Protein AF-A0A7X6QXH3-F1 (afdb_monomer)

Sequence (162 aa):
MSGVDAAPFHRLVDELTAALHSYVDTAVGVRAEFGSTEADEDPRLLALENRVGTLNARLYDLLHGELGMHPELTGMIWEGEEPGHPEEDERATVDEFHLGFVIGLPAEPTDQTAEAALGLIDNGGADLVERLIAAGFSVQEWGSSRGAPVGFDDEDPDGDDR

Nearest PDB structures (foldseek):
  7jg7-assembly1_2  TM=4.269E-01  e=9.375E+00  Mycolicibacterium smegmatis

Secondary structure (DSSP, 8-state):
--PPP-HHHHHHHHHHHHHHHHHHHHHHHHHHHS-TTTSTT-HHHHHHHHHHHHHHHHHHHHHHHHH-----TT-----------------------------PPPSS--S--HHHHHHHHHHHHHHHHHHHHHTTPPP------SSSPPP-----------

Organism: NCBI:txid264297

Radius of gyration: 23.37 Å; Cα contacts (8 Å, |Δi|>4): 73; chains: 1; bounding box: 58×53×62 Å

Structure (mmCIF, N/CA/C/O backbone):
data_AF-A0A7X6QXH3-F1
#
_entry.id   AF-A0A7X6QXH3-F1
#
loop_
_atom_site.group_PDB
_atom_site.id
_atom_site.type_symbol
_atom_site.label_atom_id
_atom_site.label_alt_id
_atom_site.label_comp_id
_atom_site.label_asym_id
_atom_site.label_entity_id
_atom_site.label_seq_id
_atom_site.pdbx_PDB_ins_code
_atom_site.Cartn_x
_atom_site.Cartn_y
_atom_site.Cartn_z
_atom_site.occupancy
_atom_site.B_iso_or_equiv
_atom_site.auth_seq_id
_atom_site.auth_comp_id
_atom_site.auth_asym_id
_atom_site.auth_atom_id
_atom_site.pdbx_PDB_model_num
ATOM 1 N N . MET A 1 1 ? 10.255 -14.434 -32.053 1.00 44.31 1 MET A N 1
ATOM 2 C CA . MET A 1 1 ? 9.353 -13.851 -31.040 1.00 44.31 1 MET A CA 1
ATOM 3 C C . MET A 1 1 ? 9.986 -14.116 -29.691 1.00 44.31 1 MET A C 1
ATOM 5 O O . MET A 1 1 ? 9.991 -15.261 -29.267 1.00 44.31 1 MET A O 1
ATOM 9 N N . SER A 1 2 ? 10.621 -13.118 -29.082 1.00 55.59 2 SER A N 1
ATOM 10 C CA . SER A 1 2 ? 11.064 -13.211 -27.689 1.00 55.59 2 SER A CA 1
ATOM 11 C C . SER A 1 2 ? 9.879 -12.811 -26.814 1.00 55.59 2 SER A C 1
ATOM 13 O O . SER A 1 2 ? 9.626 -11.624 -26.626 1.00 55.59 2 SER A O 1
ATOM 15 N N . GLY A 1 3 ? 9.076 -13.794 -26.409 1.00 79.75 3 GLY A N 1
ATOM 16 C CA . GLY A 1 3 ? 8.025 -13.579 -25.417 1.00 79.75 3 GLY A CA 1
ATOM 17 C C . GLY A 1 3 ? 8.639 -13.485 -24.024 1.00 79.75 3 GLY A C 1
ATOM 18 O O . GLY A 1 3 ? 9.671 -14.107 -23.772 1.00 79.75 3 GLY A O 1
ATOM 19 N N . VAL A 1 4 ? 8.014 -12.705 -23.147 1.00 86.31 4 VAL A N 1
ATOM 20 C CA . VAL A 1 4 ? 8.368 -12.670 -21.724 1.00 86.31 4 VAL A CA 1
ATOM 21 C C . VAL A 1 4 ? 8.078 -14.044 -21.113 1.00 86.31 4 VAL A C 1
ATOM 23 O O . VAL A 1 4 ? 7.037 -14.640 -21.398 1.00 86.31 4 VAL A O 1
ATOM 26 N N . ASP A 1 5 ? 9.006 -14.570 -20.313 1.00 92.44 5 ASP A N 1
ATOM 27 C CA . ASP A 1 5 ? 8.809 -15.830 -19.594 1.00 92.44 5 ASP A CA 1
ATOM 28 C C . ASP A 1 5 ? 7.867 -15.612 -18.405 1.00 92.44 5 ASP A C 1
ATOM 30 O O . ASP A 1 5 ? 8.190 -14.885 -17.471 1.00 92.44 5 ASP A O 1
ATOM 34 N N . ALA A 1 6 ? 6.703 -16.263 -18.427 1.00 94.81 6 ALA A N 1
ATOM 35 C CA . ALA A 1 6 ? 5.701 -16.146 -17.373 1.00 94.81 6 ALA A CA 1
ATOM 36 C C . ALA A 1 6 ? 6.031 -16.973 -16.109 1.00 94.81 6 ALA A C 1
ATOM 38 O O . ALA A 1 6 ? 5.433 -16.761 -15.052 1.00 94.81 6 ALA A O 1
ATOM 39 N N . ALA A 1 7 ? 6.966 -17.928 -16.178 1.00 96.62 7 ALA A N 1
ATOM 40 C CA . ALA A 1 7 ? 7.219 -18.873 -15.088 1.00 96.62 7 ALA A CA 1
ATOM 41 C C . ALA A 1 7 ? 7.662 -18.229 -13.753 1.00 96.62 7 ALA A C 1
ATOM 43 O O . ALA A 1 7 ? 7.269 -18.729 -12.695 1.00 96.62 7 ALA A O 1
ATOM 44 N N . PRO A 1 8 ? 8.469 -17.149 -13.723 1.00 95.94 8 PRO A N 1
ATOM 45 C CA . PRO A 1 8 ? 8.813 -16.460 -12.478 1.00 95.94 8 PRO A CA 1
ATOM 46 C C . PRO A 1 8 ? 7.611 -15.786 -11.801 1.00 95.94 8 PRO A C 1
ATOM 48 O O . PRO A 1 8 ? 7.508 -15.838 -10.577 1.00 95.94 8 PRO A O 1
ATOM 51 N N . PHE A 1 9 ? 6.682 -15.228 -12.582 1.00 95.44 9 PHE A N 1
ATOM 52 C CA . PHE A 1 9 ? 5.465 -14.594 -12.067 1.00 95.44 9 PHE A CA 1
ATOM 53 C C . PHE A 1 9 ? 4.557 -15.618 -11.394 1.00 95.44 9 PHE A C 1
ATOM 55 O O . PHE A 1 9 ? 4.164 -15.434 -10.246 1.00 95.44 9 PHE A O 1
ATOM 62 N N . HIS A 1 10 ? 4.288 -16.738 -12.073 1.00 97.31 10 HIS A N 1
ATOM 63 C CA . HIS A 1 10 ? 3.440 -17.794 -11.522 1.00 97.31 10 HIS A CA 1
ATOM 64 C C . HIS A 1 10 ? 4.014 -18.397 -10.239 1.00 97.31 10 HIS A C 1
ATOM 66 O O . HIS A 1 10 ? 3.267 -18.614 -9.296 1.00 97.31 10 HIS A O 1
ATOM 72 N N . ARG A 1 11 ? 5.340 -18.570 -10.144 1.00 98.19 11 ARG A N 1
ATOM 73 C CA . ARG A 1 11 ? 5.963 -19.036 -8.895 1.00 98.19 11 ARG A CA 1
ATOM 74 C C . ARG A 1 11 ? 5.733 -18.081 -7.725 1.00 98.19 11 ARG A C 1
ATOM 76 O O . ARG A 1 11 ? 5.430 -18.546 -6.633 1.00 98.19 11 ARG A O 1
ATOM 83 N N . LEU A 1 12 ? 5.852 -16.768 -7.938 1.00 97.25 12 LEU A N 1
ATOM 84 C CA . LEU A 1 12 ? 5.557 -15.787 -6.887 1.00 97.25 12 LEU A CA 1
ATOM 85 C C . LEU A 1 12 ? 4.073 -15.793 -6.497 1.00 97.25 12 LEU A C 1
ATOM 87 O O . LEU A 1 12 ? 3.766 -15.705 -5.311 1.00 97.25 12 LEU A O 1
ATOM 91 N N . VAL A 1 13 ? 3.167 -15.949 -7.466 1.00 97.00 13 VAL A N 1
ATOM 92 C CA . VAL A 1 13 ? 1.723 -16.084 -7.206 1.00 97.00 13 VAL A CA 1
ATOM 93 C C . VAL A 1 13 ? 1.416 -17.346 -6.396 1.00 97.00 13 VAL A C 1
ATOM 95 O O . VAL A 1 13 ? 0.652 -17.279 -5.434 1.00 97.00 13 VAL A O 1
ATOM 98 N N . ASP A 1 14 ? 2.032 -18.481 -6.724 1.00 98.44 14 ASP A N 1
ATOM 99 C CA . ASP A 1 14 ? 1.863 -19.733 -5.979 1.00 98.44 14 ASP A CA 1
ATOM 100 C C . ASP A 1 14 ? 2.405 -19.609 -4.543 1.00 98.44 14 ASP A C 1
ATOM 102 O O . ASP A 1 14 ? 1.755 -20.038 -3.586 1.00 98.44 14 ASP A O 1
ATOM 106 N N . GLU A 1 15 ? 3.569 -18.971 -4.365 1.00 98.12 15 GLU A N 1
ATOM 107 C CA . GLU A 1 15 ? 4.144 -18.694 -3.042 1.00 98.12 15 GLU A CA 1
ATOM 108 C C . GLU A 1 15 ? 3.242 -17.775 -2.204 1.00 98.12 15 GLU A C 1
ATOM 110 O O . GLU A 1 15 ? 3.047 -18.030 -1.010 1.00 98.12 15 GLU A O 1
ATOM 115 N N . LEU A 1 16 ? 2.672 -16.734 -2.818 1.00 96.94 16 LEU A N 1
ATOM 116 C CA . LEU A 1 16 ? 1.735 -15.811 -2.175 1.00 96.94 16 LEU A CA 1
ATOM 117 C C . LEU A 1 16 ? 0.435 -16.524 -1.789 1.00 96.94 16 LEU A C 1
ATOM 119 O O . LEU A 1 16 ? -0.027 -16.390 -0.659 1.00 96.94 16 LEU A O 1
ATOM 123 N N . THR A 1 17 ? -0.102 -17.353 -2.682 1.00 98.12 17 THR A N 1
ATOM 124 C CA . THR A 1 17 ? -1.307 -18.161 -2.443 1.00 98.12 17 THR A CA 1
ATOM 125 C C . THR A 1 17 ? -1.114 -19.094 -1.247 1.00 98.12 17 THR A C 1
ATOM 127 O O . THR A 1 17 ? -1.957 -19.152 -0.352 1.00 98.12 17 THR A O 1
ATOM 130 N N . ALA A 1 18 ? 0.028 -19.782 -1.169 1.00 98.38 18 ALA A N 1
ATOM 131 C CA . ALA A 1 18 ? 0.348 -20.648 -0.036 1.00 98.38 18 ALA A CA 1
ATOM 132 C C . ALA A 1 18 ? 0.483 -19.869 1.288 1.00 98.38 18 ALA A C 1
ATOM 134 O O . ALA A 1 18 ? 0.052 -20.353 2.340 1.00 98.38 18 ALA A O 1
ATOM 135 N N . ALA A 1 19 ? 1.063 -18.664 1.249 1.00 98.00 19 ALA A N 1
ATOM 136 C CA . ALA A 1 19 ? 1.177 -17.799 2.422 1.00 98.00 19 ALA A CA 1
ATOM 137 C C . ALA A 1 19 ? -0.196 -17.300 2.904 1.00 98.00 19 ALA A C 1
ATOM 139 O O . ALA A 1 19 ? -0.460 -17.351 4.103 1.00 98.00 19 ALA A O 1
ATOM 140 N N . LEU A 1 20 ? -1.085 -16.907 1.987 1.00 97.75 20 LEU A N 1
ATOM 141 C CA . LEU A 1 20 ? -2.452 -16.475 2.299 1.00 97.75 20 LEU A CA 1
ATOM 142 C C . LEU A 1 20 ? -3.295 -17.605 2.902 1.00 97.75 20 LEU A C 1
ATOM 144 O O . LEU A 1 20 ? -3.979 -17.389 3.899 1.00 97.75 20 LEU A O 1
ATOM 148 N N . HIS A 1 21 ? -3.202 -18.827 2.370 1.00 98.38 21 HIS A N 1
ATOM 149 C CA . HIS A 1 21 ? -3.858 -19.983 2.992 1.00 98.38 21 HIS A CA 1
ATOM 150 C C . HIS A 1 21 ? -3.348 -20.232 4.413 1.00 98.38 21 HIS A C 1
ATOM 152 O O . HIS A 1 21 ? -4.142 -20.416 5.331 1.00 98.38 21 HIS A O 1
ATOM 158 N N . SER A 1 22 ? -2.029 -20.154 4.611 1.00 97.81 22 SER A N 1
ATOM 159 C CA . SER A 1 22 ? -1.428 -20.317 5.939 1.00 97.81 22 SER A CA 1
ATOM 160 C C . SER A 1 22 ? -1.879 -19.223 6.912 1.00 97.81 22 SER A C 1
ATOM 162 O O . SER A 1 22 ? -2.103 -19.512 8.087 1.00 97.81 22 SER A O 1
ATOM 164 N N . TYR A 1 23 ? -2.028 -17.981 6.437 1.00 95.75 23 TYR A N 1
ATOM 165 C CA . TYR A 1 23 ? -2.578 -16.868 7.212 1.00 95.75 23 TYR A CA 1
ATOM 166 C C . TYR A 1 23 ? -4.002 -17.160 7.676 1.00 95.75 23 TYR A C 1
ATOM 168 O O . TYR A 1 23 ? -4.262 -17.105 8.874 1.00 95.75 23 TYR A O 1
ATOM 176 N N . VAL A 1 24 ? -4.898 -17.549 6.765 1.00 96.50 24 VAL A N 1
ATOM 177 C CA . VAL A 1 24 ? -6.299 -17.856 7.096 1.00 96.50 24 VAL A CA 1
ATOM 178 C C . VAL A 1 24 ? -6.399 -19.003 8.100 1.00 96.50 24 VAL A C 1
ATOM 180 O O . VAL A 1 24 ? -7.079 -18.861 9.117 1.00 96.50 24 VAL A O 1
ATOM 183 N N . ASP A 1 25 ? -5.697 -20.112 7.862 1.00 96.38 25 ASP A N 1
ATOM 184 C CA . ASP A 1 25 ? -5.715 -21.266 8.768 1.00 96.38 25 ASP A CA 1
ATOM 185 C C . ASP A 1 25 ? -5.198 -20.890 10.166 1.00 96.38 25 ASP A C 1
ATOM 187 O O . ASP A 1 25 ? -5.774 -21.287 11.183 1.00 96.38 25 ASP A O 1
ATOM 191 N N . THR A 1 26 ? -4.143 -20.071 10.224 1.00 94.50 26 THR A N 1
ATOM 192 C CA . THR A 1 26 ? -3.590 -19.576 11.490 1.00 94.50 26 THR A CA 1
ATOM 193 C C . THR A 1 26 ? -4.561 -18.624 12.177 1.00 94.50 26 THR A C 1
ATOM 195 O O . THR A 1 26 ? -4.793 -18.782 13.367 1.00 94.50 26 THR A O 1
ATOM 198 N N . ALA A 1 27 ? -5.182 -17.686 11.460 1.00 92.50 27 ALA A N 1
ATOM 199 C CA . ALA A 1 27 ? -6.096 -16.695 12.032 1.00 92.50 27 ALA A CA 1
ATOM 200 C C . ALA A 1 27 ? -7.348 -17.350 12.624 1.00 92.50 27 ALA A C 1
ATOM 202 O O . ALA A 1 27 ? -7.782 -16.997 13.721 1.00 92.50 27 ALA A O 1
ATOM 203 N N . VAL A 1 28 ? -7.896 -18.360 11.940 1.00 92.75 28 VAL A N 1
ATOM 204 C CA . VAL A 1 28 ? -9.003 -19.173 12.462 1.00 92.75 28 VAL A CA 1
ATOM 205 C C . VAL A 1 28 ? -8.576 -19.928 13.723 1.00 92.75 28 VAL A C 1
ATOM 207 O O . VAL A 1 28 ? -9.335 -19.965 14.692 1.00 92.75 28 VAL A O 1
ATOM 210 N N . GLY A 1 29 ? -7.365 -20.495 13.735 1.00 91.88 29 GLY A N 1
ATOM 211 C CA . GLY A 1 29 ? -6.798 -21.165 14.907 1.00 91.88 29 GLY A CA 1
ATOM 212 C C . GLY A 1 29 ? -6.598 -20.221 16.094 1.00 91.88 29 GLY A C 1
ATOM 213 O O . GLY A 1 29 ? -7.095 -20.495 17.181 1.00 91.88 29 GLY A O 1
ATOM 214 N N . VAL A 1 30 ? -5.952 -19.074 15.873 1.00 90.56 30 VAL A N 1
ATOM 215 C CA . VAL A 1 30 ? -5.709 -18.033 16.884 1.00 90.56 30 VAL A CA 1
ATOM 216 C C . VAL A 1 30 ? -7.024 -17.547 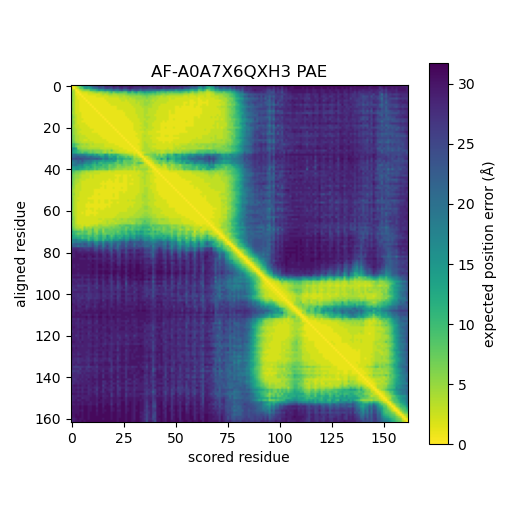17.478 1.00 90.56 30 VAL A C 1
ATOM 218 O O . VAL A 1 30 ? -7.145 -17.504 18.692 1.00 90.56 30 VAL A O 1
ATOM 221 N N . ARG A 1 31 ? -8.048 -17.266 16.661 1.00 87.38 31 ARG A N 1
ATOM 222 C CA . ARG A 1 31 ? -9.370 -16.844 17.156 1.00 87.38 31 ARG A CA 1
ATOM 223 C C . ARG A 1 31 ? -10.098 -17.923 17.965 1.00 87.38 31 ARG A C 1
ATOM 225 O O . ARG A 1 31 ? -10.992 -17.612 18.749 1.00 87.38 31 ARG A O 1
ATOM 232 N N . ALA A 1 32 ? -9.773 -19.195 17.744 1.00 86.06 32 ALA A N 1
ATOM 233 C CA . ALA A 1 32 ? -10.285 -20.287 18.564 1.00 86.06 32 ALA A CA 1
ATOM 234 C C . ALA A 1 32 ? -9.501 -20.442 19.883 1.00 86.06 32 ALA A C 1
ATOM 236 O O . ALA A 1 32 ? -10.074 -20.897 20.873 1.00 86.06 32 ALA A O 1
ATOM 237 N N . GLU A 1 33 ? -8.216 -20.075 19.899 1.00 83.56 33 GLU A N 1
ATOM 238 C CA . GLU A 1 33 ? -7.326 -20.110 21.069 1.00 83.56 33 GLU A CA 1
ATOM 239 C C . GLU A 1 33 ? -7.502 -18.883 21.987 1.00 83.56 33 GLU A C 1
ATOM 241 O O . GLU A 1 33 ? -7.548 -19.030 23.210 1.00 83.56 33 GLU A O 1
ATOM 246 N N . PHE A 1 34 ? -7.639 -17.694 21.398 1.00 70.88 34 PHE A N 1
ATOM 247 C CA . PHE A 1 34 ? -7.675 -16.382 22.042 1.00 70.88 34 PHE A CA 1
ATOM 248 C C . PHE A 1 34 ? -8.920 -15.609 21.577 1.00 70.88 34 PHE A C 1
ATOM 250 O O . PHE A 1 34 ? -9.381 -15.757 20.444 1.00 70.88 34 PHE A O 1
ATOM 257 N N . GLY A 1 35 ? -9.517 -14.801 22.459 1.00 67.38 35 GLY A N 1
ATOM 258 C CA . GLY A 1 35 ? -10.671 -13.963 22.107 1.00 67.38 35 GLY A CA 1
ATOM 259 C C . GLY A 1 35 ? -10.352 -12.966 20.980 1.00 67.38 35 GLY A C 1
ATOM 260 O O . GLY A 1 35 ? -9.193 -12.735 20.655 1.00 67.38 35 GLY A O 1
ATOM 261 N N . SER A 1 36 ? -11.375 -12.340 20.381 1.00 59.41 36 SER A N 1
ATOM 262 C CA . SER A 1 36 ? -11.210 -11.520 19.163 1.00 59.41 36 SER A CA 1
ATOM 263 C C . SER A 1 36 ? -10.220 -10.358 19.275 1.00 59.41 36 SER A C 1
ATOM 265 O O . SER A 1 36 ? -9.718 -9.925 18.249 1.00 59.41 36 SER A O 1
ATOM 267 N N . THR A 1 37 ? -9.981 -9.850 20.484 1.00 62.22 37 THR A N 1
ATOM 268 C CA . THR A 1 37 ? -9.175 -8.647 20.749 1.00 62.22 37 THR A CA 1
ATOM 269 C C . THR A 1 37 ? -7.696 -8.939 21.015 1.00 62.22 37 THR A C 1
ATOM 271 O O . THR A 1 37 ? -6.928 -8.008 21.177 1.00 62.22 37 THR A O 1
ATOM 274 N N . GLU A 1 38 ? -7.307 -10.210 21.137 1.00 64.38 38 GLU A N 1
ATOM 275 C CA . GLU A 1 38 ? -5.902 -10.616 21.342 1.00 64.38 38 GLU A CA 1
ATOM 276 C C . GLU A 1 38 ? -5.326 -11.305 20.094 1.00 64.38 38 GLU A C 1
ATOM 278 O O . GLU A 1 38 ? -4.157 -11.685 20.058 1.00 64.38 38 GLU A O 1
ATOM 283 N N . ALA A 1 39 ? -6.168 -11.527 19.081 1.00 70.88 39 ALA A N 1
ATOM 284 C CA . ALA A 1 39 ? -5.815 -12.307 17.907 1.00 70.88 39 ALA A CA 1
ATOM 285 C C . ALA A 1 39 ? -4.953 -11.519 16.911 1.00 70.88 39 ALA A C 1
ATOM 287 O O . ALA A 1 39 ? -4.103 -12.110 16.257 1.00 70.88 39 ALA A O 1
ATOM 288 N N . ASP A 1 40 ? -5.160 -10.210 16.804 1.00 74.69 40 ASP A N 1
ATOM 289 C CA . ASP A 1 40 ? -4.432 -9.278 15.935 1.00 74.69 40 ASP A CA 1
ATOM 290 C C . ASP A 1 40 ? -2.979 -9.045 16.373 1.00 74.69 40 ASP A C 1
ATOM 292 O O . ASP A 1 40 ? -2.106 -8.827 15.535 1.00 74.69 40 ASP A O 1
ATOM 296 N N . GLU A 1 41 ? -2.687 -9.178 17.666 1.00 83.62 41 GLU A N 1
ATOM 297 C CA . GLU A 1 41 ? -1.324 -9.089 18.202 1.00 83.62 41 GLU A CA 1
ATOM 298 C C . GLU A 1 41 ? -0.561 -10.434 18.186 1.00 83.62 41 GLU A C 1
ATOM 300 O O . GLU A 1 41 ? 0.592 -10.501 18.631 1.00 83.62 41 GLU A O 1
ATOM 305 N N . ASP A 1 42 ? -1.154 -11.524 17.669 1.00 89.25 42 ASP A N 1
ATOM 306 C CA . ASP A 1 42 ? -0.496 -12.835 17.664 1.00 89.25 42 ASP A CA 1
ATOM 307 C C . ASP A 1 42 ? 0.756 -12.821 16.758 1.00 89.25 42 ASP A C 1
ATOM 309 O O . ASP A 1 42 ? 0.673 -12.572 15.548 1.00 89.25 42 AS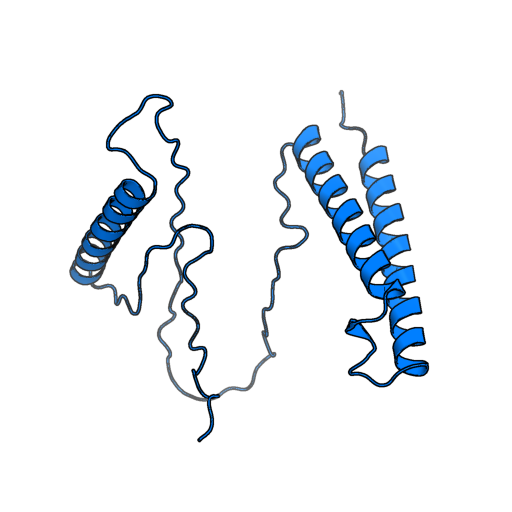P A O 1
ATOM 313 N N . PRO A 1 43 ? 1.947 -13.159 17.291 1.00 91.31 43 PRO A N 1
ATOM 314 C CA . PRO A 1 43 ? 3.198 -13.078 16.541 1.00 91.31 43 PRO A CA 1
ATOM 315 C C . PRO A 1 43 ? 3.242 -14.003 15.315 1.00 91.31 43 PRO A C 1
ATOM 317 O O . PRO A 1 43 ? 4.031 -13.765 14.396 1.00 91.31 43 PRO A O 1
ATOM 320 N N . ARG A 1 44 ? 2.422 -15.063 15.270 1.00 92.75 44 ARG A N 1
ATOM 321 C CA . ARG A 1 44 ? 2.296 -15.953 14.107 1.00 92.75 44 ARG A CA 1
ATOM 322 C C . ARG A 1 44 ? 1.591 -15.242 12.954 1.00 92.75 44 ARG A C 1
ATOM 324 O O . ARG A 1 44 ? 2.031 -15.399 11.815 1.00 92.75 44 ARG A O 1
ATOM 331 N N . LEU A 1 45 ? 0.547 -14.459 13.239 1.00 92.38 45 LEU A N 1
ATOM 332 C CA . LEU A 1 45 ? -0.155 -13.663 12.228 1.00 92.38 45 LEU A CA 1
ATOM 333 C C . LEU A 1 45 ? 0.729 -12.541 11.709 1.00 92.38 45 LEU A C 1
ATOM 335 O O . LEU A 1 45 ? 0.941 -12.471 10.501 1.00 92.38 45 LEU A O 1
ATOM 339 N N . LEU A 1 46 ? 1.366 -11.781 12.601 1.00 91.31 46 LEU A N 1
ATOM 340 C CA . LEU A 1 46 ? 2.291 -10.709 12.219 1.00 91.31 46 LEU A CA 1
ATOM 341 C C . LEU A 1 46 ? 3.426 -11.208 11.307 1.00 91.31 46 LEU A C 1
ATOM 343 O O . LEU A 1 46 ? 3.807 -10.558 10.330 1.00 91.31 46 LEU A O 1
ATOM 347 N N . ALA A 1 47 ? 3.969 -12.397 11.588 1.00 93.69 47 ALA A N 1
ATOM 348 C CA . ALA A 1 47 ? 4.990 -13.006 10.739 1.00 93.69 47 ALA A CA 1
ATOM 349 C C . ALA A 1 47 ? 4.455 -13.386 9.344 1.00 93.69 47 ALA A C 1
ATOM 351 O O . ALA A 1 47 ? 5.171 -13.246 8.347 1.00 93.69 47 ALA A O 1
ATOM 352 N N . LEU A 1 48 ? 3.213 -13.869 9.261 1.00 95.56 48 LEU A N 1
ATOM 353 C CA . LEU A 1 48 ? 2.559 -14.214 7.999 1.00 95.56 48 LEU A CA 1
ATOM 354 C C . LEU A 1 48 ? 2.187 -12.967 7.193 1.00 95.56 48 LEU A C 1
ATOM 356 O O . LEU A 1 48 ? 2.413 -12.961 5.986 1.00 95.56 48 LEU A O 1
ATOM 360 N N . GLU A 1 49 ? 1.729 -11.897 7.836 1.00 93.12 49 GLU A N 1
ATOM 361 C CA . GLU A 1 49 ? 1.438 -10.606 7.199 1.00 93.12 49 GLU A CA 1
ATOM 362 C C . GLU A 1 49 ? 2.691 -9.992 6.584 1.00 93.12 49 GLU A C 1
ATOM 364 O O . GLU A 1 49 ? 2.698 -9.635 5.406 1.00 93.12 49 GLU A O 1
ATOM 369 N N . ASN A 1 50 ? 3.798 -9.973 7.330 1.00 92.56 50 ASN A N 1
ATOM 370 C CA . ASN A 1 50 ? 5.084 -9.522 6.802 1.00 92.56 50 ASN A CA 1
ATOM 371 C C . ASN A 1 50 ? 5.524 -10.368 5.591 1.00 92.56 50 ASN A C 1
ATOM 373 O O . ASN A 1 50 ? 5.971 -9.844 4.564 1.00 92.56 50 ASN A O 1
ATOM 377 N N . ARG A 1 51 ? 5.345 -11.693 5.664 1.00 95.69 51 ARG A N 1
ATOM 378 C CA . ARG A 1 51 ? 5.657 -12.589 4.544 1.00 95.69 51 ARG A CA 1
ATOM 379 C C . ARG A 1 51 ? 4.787 -12.304 3.318 1.00 95.69 51 ARG A C 1
ATOM 381 O O . ARG A 1 51 ? 5.325 -12.265 2.212 1.00 95.69 51 ARG A O 1
ATOM 388 N N . VAL A 1 52 ? 3.482 -12.111 3.499 1.00 95.38 52 VAL A N 1
ATOM 389 C CA . VAL A 1 52 ? 2.535 -11.750 2.433 1.00 95.38 52 VAL A CA 1
ATOM 390 C C . VAL A 1 52 ? 2.937 -10.417 1.804 1.00 95.38 52 VAL A C 1
ATOM 392 O O . VAL A 1 52 ? 3.113 -10.358 0.588 1.00 95.38 52 VAL A O 1
ATOM 395 N N . GLY A 1 53 ? 3.199 -9.389 2.615 1.00 89.62 53 GLY A N 1
ATOM 396 C CA . GLY A 1 53 ? 3.655 -8.080 2.143 1.00 89.62 53 GLY A CA 1
ATOM 397 C C . GLY A 1 53 ? 4.956 -8.161 1.341 1.00 89.62 53 GLY A C 1
ATOM 398 O O . GLY A 1 53 ? 5.050 -7.608 0.247 1.00 89.62 53 GLY A O 1
ATOM 399 N N . THR A 1 54 ? 5.934 -8.937 1.818 1.00 92.12 54 THR A N 1
ATOM 400 C CA . THR A 1 54 ? 7.208 -9.160 1.114 1.00 92.12 54 THR A CA 1
ATOM 401 C C . THR A 1 54 ? 7.011 -9.856 -0.235 1.00 92.12 54 THR A C 1
ATOM 403 O O . THR A 1 54 ? 7.617 -9.465 -1.234 1.00 92.12 54 THR A O 1
ATOM 406 N N . LEU A 1 55 ? 6.190 -10.908 -0.288 1.00 94.38 55 LEU A N 1
ATOM 407 C CA . LEU A 1 55 ? 5.907 -11.628 -1.534 1.00 94.38 55 LEU A CA 1
ATOM 408 C C . LEU A 1 55 ? 5.178 -10.737 -2.537 1.00 94.38 55 LEU A C 1
ATOM 410 O O . LEU A 1 55 ? 5.502 -10.757 -3.724 1.00 94.38 55 LEU A O 1
ATOM 414 N N . ASN A 1 56 ? 4.249 -9.921 -2.052 1.00 92.00 56 ASN A N 1
ATOM 415 C CA . ASN A 1 56 ? 3.487 -9.021 -2.890 1.00 92.00 56 ASN A CA 1
ATOM 416 C C . ASN A 1 56 ? 4.344 -7.875 -3.461 1.00 92.00 56 ASN A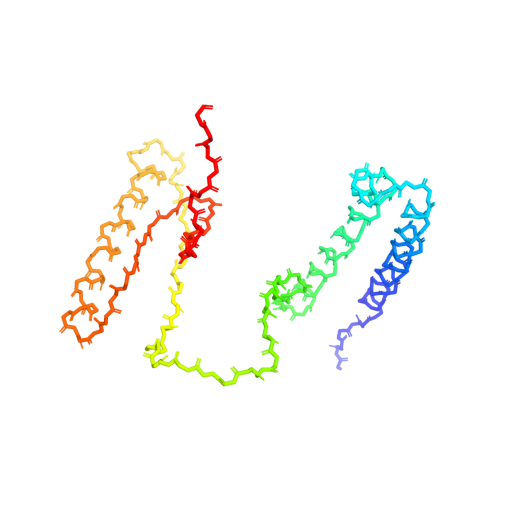 C 1
ATOM 418 O O . ASN A 1 56 ? 4.286 -7.614 -4.660 1.00 92.00 56 ASN A O 1
ATOM 422 N N . ALA A 1 57 ? 5.222 -7.269 -2.654 1.00 90.69 57 ALA A N 1
ATOM 423 C CA . ALA A 1 57 ? 6.206 -6.292 -3.132 1.00 90.69 57 ALA A CA 1
ATOM 424 C C . ALA A 1 57 ? 7.130 -6.887 -4.210 1.00 90.69 57 ALA A C 1
ATOM 426 O O . ALA A 1 57 ? 7.351 -6.280 -5.253 1.00 90.69 57 ALA A O 1
ATOM 427 N N . ARG A 1 58 ? 7.602 -8.126 -4.019 1.00 93.44 58 ARG A N 1
ATOM 428 C CA . ARG A 1 58 ? 8.421 -8.822 -5.027 1.00 93.44 58 ARG A CA 1
ATOM 429 C C . ARG A 1 58 ? 7.667 -9.079 -6.331 1.00 93.44 58 ARG A C 1
ATOM 431 O O . ARG A 1 58 ? 8.279 -9.042 -7.397 1.00 93.44 58 ARG A O 1
ATOM 438 N N . LEU A 1 59 ? 6.370 -9.377 -6.257 1.00 93.44 59 LEU A N 1
ATOM 439 C CA . LEU A 1 59 ? 5.531 -9.548 -7.442 1.00 93.44 59 LEU A CA 1
ATOM 440 C C . LEU A 1 59 ? 5.347 -8.219 -8.181 1.00 93.44 59 LEU A C 1
ATOM 442 O O . LEU A 1 59 ? 5.495 -8.194 -9.402 1.00 93.44 59 LEU A O 1
ATOM 446 N N . TYR A 1 60 ? 5.093 -7.129 -7.453 1.00 91.62 60 TYR A N 1
ATOM 447 C CA . TYR A 1 60 ? 5.044 -5.779 -8.016 1.00 91.62 60 TYR A CA 1
ATOM 448 C C . TYR A 1 60 ? 6.346 -5.437 -8.750 1.00 91.62 60 TYR A C 1
ATOM 450 O O . TYR A 1 60 ? 6.307 -5.112 -9.935 1.00 91.62 60 TYR A O 1
ATOM 458 N N . ASP A 1 61 ? 7.497 -5.597 -8.091 1.00 91.38 61 ASP A N 1
ATOM 459 C CA . ASP A 1 61 ? 8.808 -5.293 -8.675 1.00 91.38 61 ASP A CA 1
ATOM 460 C C . ASP A 1 61 ? 9.078 -6.109 -9.942 1.00 91.38 61 ASP A C 1
ATOM 462 O O . ASP A 1 61 ? 9.631 -5.591 -10.912 1.00 91.38 61 ASP A O 1
ATOM 466 N N . LEU A 1 62 ? 8.666 -7.380 -9.966 1.00 93.62 62 LEU A N 1
ATOM 467 C CA . LEU A 1 62 ? 8.826 -8.239 -11.136 1.00 93.62 62 LEU A CA 1
ATOM 468 C C . LEU A 1 62 ? 7.923 -7.793 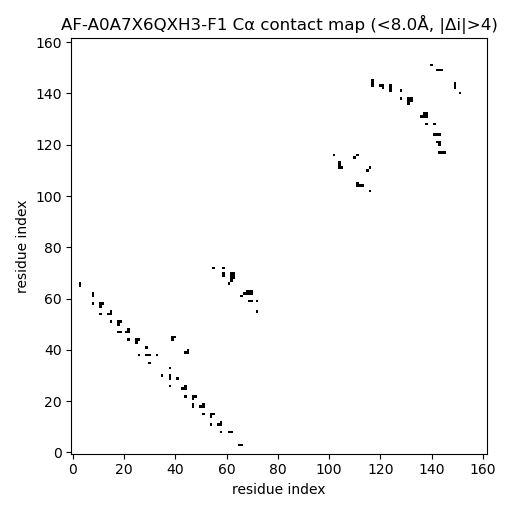-12.299 1.00 93.62 62 LEU A C 1
ATOM 470 O O . LEU A 1 62 ? 8.380 -7.727 -13.438 1.00 93.62 62 LEU A O 1
ATOM 474 N N . LEU A 1 63 ? 6.657 -7.465 -12.028 1.00 92.12 63 LEU A N 1
ATOM 475 C CA . LEU A 1 63 ? 5.717 -6.937 -13.029 1.00 92.12 63 LEU A CA 1
ATOM 476 C C . LEU A 1 63 ? 6.182 -5.583 -13.573 1.00 92.12 63 LEU A C 1
ATOM 478 O O . LEU A 1 63 ? 6.096 -5.342 -14.779 1.00 92.12 63 LEU A O 1
ATOM 482 N N . HIS A 1 64 ? 6.731 -4.734 -12.713 1.00 88.81 64 HIS A N 1
ATOM 483 C CA . HIS A 1 64 ? 7.310 -3.465 -13.115 1.00 88.81 64 HIS A CA 1
ATOM 484 C C . HIS A 1 64 ? 8.574 -3.654 -13.958 1.00 88.81 64 HIS A C 1
ATOM 486 O O . HIS A 1 64 ? 8.662 -3.119 -15.062 1.00 88.81 64 HIS A O 1
ATOM 492 N N . GLY A 1 65 ? 9.528 -4.455 -13.485 1.00 90.12 65 GLY A N 1
ATOM 493 C CA . GLY A 1 65 ? 10.817 -4.644 -14.146 1.00 90.12 65 GLY A CA 1
ATOM 494 C C . GLY A 1 65 ? 10.721 -5.342 -15.504 1.00 90.12 65 GLY A C 1
ATOM 495 O O . GLY A 1 65 ? 11.381 -4.927 -16.453 1.00 90.12 65 GLY A O 1
ATOM 496 N N . GLU A 1 66 ? 9.891 -6.379 -15.617 1.00 92.69 66 GLU A N 1
ATOM 497 C CA . GLU A 1 66 ? 9.834 -7.222 -16.819 1.00 92.69 66 GLU A CA 1
ATOM 498 C C . GLU A 1 66 ? 8.738 -6.802 -17.807 1.00 92.69 66 GLU A C 1
ATOM 500 O O . GLU A 1 66 ? 8.883 -7.012 -19.012 1.00 92.69 66 GLU A O 1
ATOM 505 N N . LEU A 1 67 ? 7.634 -6.220 -17.322 1.00 90.50 67 LEU A N 1
ATOM 506 C CA . LEU A 1 67 ? 6.487 -5.843 -18.159 1.00 90.50 67 LEU A CA 1
ATOM 507 C C . LEU A 1 67 ? 6.261 -4.328 -18.242 1.00 90.50 67 LEU A C 1
ATOM 509 O O . LEU A 1 67 ? 5.424 -3.894 -19.032 1.00 90.50 67 LEU A O 1
ATOM 513 N N . GLY A 1 68 ? 6.979 -3.518 -17.455 1.00 86.75 68 GLY A N 1
ATOM 514 C CA . GLY A 1 68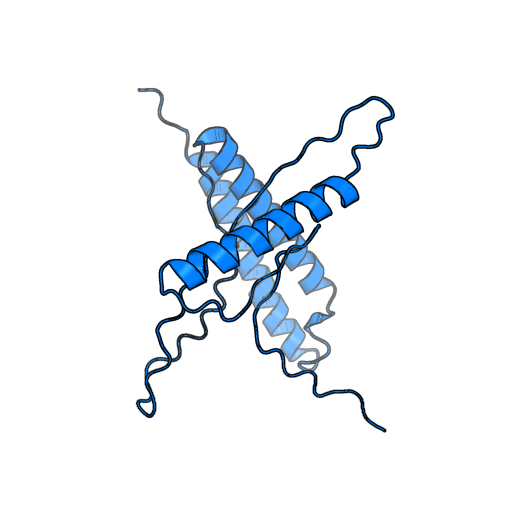 ? 6.774 -2.067 -17.393 1.00 86.75 68 GLY A CA 1
ATOM 515 C C . GLY A 1 68 ? 5.415 -1.668 -16.813 1.00 86.75 68 GLY A C 1
ATOM 516 O O . GLY A 1 68 ? 4.956 -0.551 -17.041 1.00 86.75 68 GLY A O 1
ATOM 517 N N . MET A 1 69 ? 4.740 -2.583 -16.112 1.00 83.44 69 MET A N 1
ATOM 518 C CA . MET A 1 69 ? 3.424 -2.332 -15.529 1.00 83.44 69 MET A CA 1
ATOM 519 C C . MET A 1 69 ? 3.563 -1.724 -14.135 1.00 83.44 69 MET A C 1
ATOM 521 O O . MET A 1 69 ? 4.486 -2.046 -13.394 1.00 83.44 69 MET A O 1
ATOM 525 N N . HIS A 1 70 ? 2.602 -0.891 -13.756 1.00 80.56 70 HIS A N 1
ATOM 526 C CA . HIS A 1 70 ? 2.460 -0.364 -12.401 1.00 80.56 70 HIS A CA 1
ATOM 527 C C . HIS A 1 70 ? 1.164 -0.919 -11.808 1.00 80.56 70 HIS A C 1
ATOM 529 O O . HIS A 1 70 ? 0.127 -0.265 -11.888 1.00 80.56 70 HIS A O 1
ATOM 535 N N . PRO A 1 71 ? 1.163 -2.186 -11.361 1.00 73.25 71 PRO A N 1
ATOM 536 C CA . PRO A 1 71 ? -0.057 -2.828 -10.912 1.00 73.25 71 PRO A CA 1
ATOM 537 C C . PRO A 1 71 ? -0.411 -2.367 -9.494 1.00 73.25 71 PRO A C 1
ATOM 539 O O . PRO A 1 71 ? 0.389 -2.490 -8.571 1.00 73.25 71 PRO A O 1
ATOM 542 N N . GLU A 1 72 ? -1.641 -1.905 -9.306 1.00 73.88 72 GLU A N 1
ATOM 543 C CA . GLU A 1 72 ? -2.192 -1.538 -7.996 1.00 73.88 72 GLU A CA 1
ATOM 544 C C . GLU A 1 72 ? -2.649 -2.798 -7.233 1.00 73.88 72 GLU A C 1
ATOM 546 O O . GLU A 1 72 ? -3.834 -3.031 -7.020 1.00 73.88 72 GLU A O 1
ATOM 551 N N . LEU A 1 73 ? -1.709 -3.681 -6.871 1.00 65.19 73 LEU A N 1
ATOM 552 C CA . LEU A 1 73 ? -2.009 -4.992 -6.260 1.00 65.19 73 LEU A CA 1
ATOM 553 C C . LEU A 1 73 ? -2.478 -4.911 -4.798 1.00 65.19 73 LEU A C 1
ATOM 555 O O . LEU A 1 73 ? -2.998 -5.891 -4.270 1.00 65.19 73 LEU A O 1
ATOM 559 N N . THR A 1 74 ? -2.259 -3.773 -4.140 1.00 61.91 74 THR A N 1
ATOM 560 C CA . THR A 1 74 ? -2.627 -3.515 -2.733 1.00 61.91 74 THR A CA 1
ATOM 561 C C . THR A 1 74 ? -3.343 -2.189 -2.565 1.00 61.91 74 THR A C 1
ATOM 563 O O . THR A 1 74 ? -3.373 -1.657 -1.457 1.00 61.91 74 THR A O 1
ATOM 566 N N . GLY A 1 75 ? -3.874 -1.626 -3.654 1.00 58.56 75 GLY A N 1
ATOM 567 C CA . GLY A 1 75 ? -4.778 -0.492 -3.550 1.00 58.56 75 GLY A CA 1
ATOM 568 C C . GLY A 1 75 ? -5.921 -0.897 -2.626 1.00 58.56 75 GLY A C 1
ATOM 569 O O . GLY A 1 75 ? -6.680 -1.814 -2.937 1.00 58.56 75 GLY A O 1
ATOM 570 N N . MET A 1 76 ? -5.973 -0.283 -1.447 1.00 42.25 76 MET A N 1
ATOM 571 C CA . MET A 1 76 ? -7.026 -0.493 -0.464 1.00 42.25 76 MET A CA 1
ATOM 572 C C . MET A 1 76 ? -8.306 0.122 -1.029 1.00 42.25 76 MET A C 1
ATOM 574 O O . MET A 1 76 ? -8.581 1.292 -0.797 1.00 42.25 76 MET A O 1
ATOM 578 N N . ILE A 1 77 ? -9.073 -0.647 -1.802 1.00 45.66 77 ILE A N 1
ATOM 579 C CA . ILE A 1 77 ? -10.446 -0.276 -2.138 1.00 45.66 77 ILE A CA 1
ATOM 580 C C . ILE A 1 77 ? -11.298 -0.660 -0.926 1.00 45.66 77 ILE A C 1
ATOM 582 O O . ILE A 1 77 ? -11.880 -1.742 -0.876 1.00 45.66 77 ILE A O 1
ATOM 586 N N . TRP A 1 78 ? -11.341 0.207 0.086 1.00 44.66 78 TRP A N 1
ATOM 587 C CA . TRP A 1 78 ? -12.427 0.179 1.068 1.00 44.66 78 TRP A CA 1
ATOM 588 C C . TRP A 1 78 ? -13.641 0.894 0.468 1.00 44.66 78 TRP A C 1
ATOM 590 O O . TRP A 1 78 ? -14.137 1.870 1.016 1.00 44.66 78 TRP A O 1
ATOM 600 N N . GLU A 1 79 ? -14.125 0.423 -0.682 1.00 42.06 79 GLU A N 1
ATOM 601 C CA . GLU A 1 79 ? -15.453 0.801 -1.157 1.00 42.06 79 GLU A CA 1
ATOM 602 C C . GLU A 1 79 ? -16.449 -0.024 -0.347 1.00 42.06 79 GLU A C 1
ATOM 604 O O . GLU A 1 79 ? -16.783 -1.164 -0.674 1.00 42.06 79 GLU A O 1
ATOM 609 N N . GLY A 1 80 ? -16.916 0.558 0.756 1.00 41.84 80 GLY A N 1
ATOM 610 C CA . GLY A 1 80 ? -18.185 0.189 1.368 1.00 41.84 80 GLY A CA 1
ATOM 611 C C . GLY A 1 80 ? -19.341 0.563 0.440 1.00 41.84 80 GLY A C 1
ATOM 612 O O . GLY A 1 80 ? -20.193 1.364 0.804 1.00 41.84 80 GLY A O 1
ATOM 613 N N . GLU A 1 81 ? -19.366 0.008 -0.770 1.00 43.62 81 GLU A N 1
ATOM 614 C CA . GLU A 1 81 ? -20.530 0.044 -1.644 1.00 43.62 81 GLU A CA 1
ATOM 615 C C . GLU A 1 81 ? -21.522 -1.003 -1.110 1.00 43.62 81 GLU A C 1
ATOM 617 O O . GLU A 1 81 ? -21.570 -2.157 -1.542 1.00 43.62 81 GLU A O 1
ATOM 622 N N . GLU A 1 82 ? -22.288 -0.629 -0.080 1.00 38.34 82 GLU A N 1
ATOM 623 C CA . GLU A 1 82 ? -23.479 -1.392 0.286 1.00 38.34 82 GLU A CA 1
ATOM 624 C C . GLU A 1 82 ? -24.494 -1.306 -0.868 1.00 38.34 82 GLU A C 1
ATOM 626 O O . GLU A 1 82 ? -24.850 -0.207 -1.309 1.00 38.34 82 GLU A O 1
ATOM 631 N N . PRO A 1 83 ? -25.010 -2.441 -1.376 1.00 41.97 83 PRO A N 1
ATOM 632 C CA . PRO A 1 83 ? -25.981 -2.426 -2.453 1.00 41.97 83 PRO A CA 1
ATOM 633 C C . PRO A 1 83 ? -27.346 -1.971 -1.923 1.00 41.97 83 PRO A C 1
ATOM 635 O O . PRO A 1 83 ? -28.157 -2.773 -1.472 1.00 41.97 83 PRO A O 1
ATOM 638 N N . GLY A 1 84 ? -27.601 -0.671 -2.051 1.00 48.09 84 GLY A N 1
ATOM 639 C CA . GLY A 1 84 ? -28.920 -0.084 -2.264 1.00 48.09 84 GLY A CA 1
ATOM 640 C C . GLY A 1 84 ? -29.915 -0.178 -1.108 1.00 48.09 84 GLY A C 1
ATOM 641 O O . GLY A 1 84 ? -30.760 -1.072 -1.074 1.00 48.09 84 GLY A O 1
ATOM 642 N N . HIS A 1 85 ? -29.965 0.879 -0.301 1.00 37.25 85 HIS A N 1
ATOM 643 C CA . HIS A 1 85 ? -31.229 1.363 0.247 1.00 37.25 85 HIS A CA 1
ATOM 644 C C . HIS A 1 85 ? -31.494 2.776 -0.286 1.00 37.25 85 HIS A C 1
ATOM 646 O O . HIS A 1 85 ? -30.660 3.659 -0.098 1.00 37.25 85 HIS A O 1
ATOM 652 N N . PRO A 1 86 ? -32.617 3.005 -0.992 1.00 50.59 86 PRO A N 1
ATOM 653 C CA . PRO A 1 86 ? -32.979 4.338 -1.424 1.00 50.59 86 PRO A CA 1
ATOM 654 C C . PRO A 1 86 ? -33.571 5.063 -0.216 1.00 50.59 86 PRO A C 1
ATOM 656 O O . PRO A 1 86 ? -34.520 4.552 0.374 1.00 50.59 86 PRO A O 1
ATOM 659 N N . GLU A 1 87 ? -33.020 6.216 0.153 1.00 45.06 87 GLU A N 1
ATOM 660 C CA . GLU A 1 87 ? -33.781 7.467 0.241 1.00 45.06 87 GLU A CA 1
ATOM 661 C C . GLU A 1 87 ? -32.920 8.652 0.718 1.00 45.06 87 GLU A C 1
ATOM 663 O O . GLU A 1 87 ? -32.095 8.538 1.617 1.00 45.06 87 GLU A O 1
ATOM 668 N N . GLU A 1 88 ? -33.219 9.785 0.079 1.00 41.09 88 GLU A N 1
ATOM 669 C CA . GLU A 1 88 ? -33.061 11.173 0.524 1.00 41.09 88 GLU A CA 1
ATOM 670 C C . GLU A 1 88 ? -31.759 11.956 0.237 1.00 41.09 88 GLU A C 1
ATOM 672 O O . GLU A 1 88 ? -30.735 11.877 0.909 1.00 41.09 88 GLU A O 1
ATOM 677 N N . ASP A 1 89 ? -31.976 12.839 -0.746 1.00 41.44 89 ASP A N 1
ATOM 678 C CA . ASP A 1 89 ? -31.363 14.119 -1.081 1.00 41.44 89 ASP A CA 1
ATOM 679 C C . ASP A 1 89 ? -30.105 14.142 -1.951 1.00 41.44 89 ASP A C 1
ATOM 681 O O . ASP A 1 89 ? -29.090 13.500 -1.695 1.00 41.44 89 ASP A O 1
ATOM 685 N N . GLU A 1 90 ? -30.227 14.933 -3.022 1.00 48.16 90 GLU A N 1
ATOM 686 C CA . GLU A 1 90 ? -29.235 15.232 -4.048 1.00 48.16 90 GLU A CA 1
ATOM 687 C C . GLU A 1 90 ? -27.968 15.830 -3.412 1.00 48.16 90 GLU A C 1
ATOM 689 O O . GLU A 1 90 ? -27.729 17.038 -3.462 1.00 48.16 90 GLU A O 1
ATOM 694 N N . ARG A 1 91 ? -27.112 14.991 -2.821 1.00 47.75 91 ARG A N 1
ATOM 695 C CA . ARG A 1 91 ? -25.705 15.342 -2.644 1.00 47.75 91 ARG A CA 1
ATOM 696 C C . ARG A 1 91 ? -25.177 15.550 -4.052 1.00 47.75 91 ARG A C 1
ATOM 698 O O . ARG A 1 91 ? -25.163 14.614 -4.851 1.00 47.75 91 ARG A O 1
ATOM 705 N N . ALA A 1 92 ? -24.837 16.795 -4.381 1.00 54.56 92 ALA A N 1
ATOM 706 C CA . ALA A 1 92 ? -24.106 17.101 -5.599 1.00 54.56 92 ALA A CA 1
ATOM 707 C C . ALA A 1 92 ? -22.999 16.053 -5.750 1.00 54.56 92 ALA A C 1
ATOM 709 O O . ALA A 1 92 ? -22.307 15.768 -4.776 1.00 54.56 92 ALA A O 1
ATOM 710 N N . THR A 1 93 ? -22.879 15.440 -6.924 1.00 60.44 93 THR A N 1
ATOM 711 C CA . THR A 1 93 ? -21.770 14.533 -7.218 1.00 60.44 93 THR A CA 1
ATOM 712 C C . THR A 1 93 ? -20.481 15.331 -7.046 1.00 60.44 93 THR A C 1
ATOM 714 O O . THR A 1 93 ? -20.165 16.180 -7.881 1.00 60.44 93 THR A O 1
ATOM 717 N N . VAL A 1 94 ? -19.818 15.155 -5.903 1.00 67.00 94 VAL A N 1
ATOM 718 C CA . VAL A 1 94 ? -18.515 15.745 -5.621 1.00 67.00 94 VAL A CA 1
ATOM 719 C C . VAL A 1 94 ? -17.499 14.786 -6.206 1.00 67.00 94 VAL A C 1
ATOM 721 O O . VAL A 1 94 ? -17.410 13.641 -5.775 1.00 67.00 94 VAL A O 1
ATOM 724 N N . ASP A 1 95 ? -16.777 15.251 -7.215 1.00 73.25 95 ASP A N 1
ATOM 725 C CA . ASP A 1 95 ? -15.639 14.525 -7.758 1.00 73.25 95 ASP A CA 1
ATOM 726 C C . ASP A 1 95 ? -14.372 15.016 -7.048 1.00 73.25 95 ASP A C 1
ATOM 728 O O . ASP A 1 95 ? -14.124 16.225 -6.971 1.00 73.25 95 ASP A O 1
ATOM 732 N N . GLU A 1 96 ? -13.564 14.087 -6.539 1.00 76.19 96 GLU A N 1
ATOM 733 C CA . GLU A 1 96 ? -12.258 14.394 -5.957 1.00 76.19 96 GLU A CA 1
ATOM 734 C C . GLU A 1 96 ? -11.170 14.393 -7.042 1.00 76.19 96 GLU A C 1
ATOM 736 O O . GLU A 1 96 ? -11.118 13.523 -7.915 1.00 76.19 96 GLU A O 1
ATOM 741 N N . PHE A 1 97 ? -10.275 15.381 -6.993 1.00 78.56 97 PHE A N 1
ATOM 742 C CA . PHE A 1 97 ? -9.166 15.514 -7.934 1.00 78.56 97 PHE A CA 1
ATOM 743 C C . PHE A 1 97 ? -7.844 15.647 -7.180 1.00 78.56 97 PHE A C 1
ATOM 745 O O . PHE A 1 97 ? -7.679 16.541 -6.353 1.00 78.56 97 PHE A O 1
ATOM 752 N N . HIS A 1 98 ? -6.862 14.813 -7.528 1.00 78.62 98 HIS A N 1
ATOM 753 C CA . HIS A 1 98 ? -5.544 14.825 -6.890 1.00 78.62 98 HIS A CA 1
ATOM 754 C C . HIS A 1 98 ? -4.481 15.510 -7.760 1.00 78.62 98 HIS A C 1
ATOM 756 O O . HIS A 1 98 ? -4.434 15.337 -8.980 1.00 78.62 98 HIS A O 1
ATOM 762 N N . LEU A 1 99 ? -3.565 16.238 -7.115 1.00 80.12 99 LEU A N 1
ATOM 763 C CA . LEU A 1 99 ? -2.413 16.880 -7.748 1.00 80.12 99 LEU A CA 1
ATOM 764 C C . LEU A 1 99 ? -1.123 16.450 -7.036 1.00 80.12 99 LEU A C 1
ATOM 766 O O . LEU A 1 99 ? -0.962 16.678 -5.841 1.00 80.12 99 LEU A O 1
ATOM 770 N N . GLY A 1 100 ? -0.198 15.825 -7.768 1.00 79.69 100 GLY A N 1
ATOM 771 C CA . GLY A 1 100 ? 1.048 15.283 -7.216 1.00 79.69 100 GLY A CA 1
ATOM 772 C C . GLY A 1 100 ? 2.297 15.986 -7.746 1.00 79.69 100 GLY A C 1
ATOM 773 O O . GLY A 1 100 ? 2.399 16.275 -8.939 1.00 79.69 100 GLY A O 1
ATOM 774 N N . PHE A 1 101 ? 3.282 16.206 -6.869 1.00 79.62 101 PHE A N 1
ATOM 775 C CA . PHE A 1 101 ? 4.577 16.799 -7.215 1.00 79.62 101 PHE A CA 1
ATOM 776 C C . PHE A 1 101 ? 5.736 15.992 -6.629 1.00 79.62 101 PHE A C 1
ATOM 778 O O . PHE A 1 101 ? 5.728 15.635 -5.453 1.00 79.62 101 PHE A O 1
ATOM 785 N N . VAL A 1 102 ? 6.778 15.776 -7.433 1.00 83.19 102 VAL A N 1
ATOM 786 C CA . VAL A 1 102 ? 8.066 15.243 -6.972 1.00 83.19 102 VAL A CA 1
ATOM 787 C C . VAL A 1 102 ? 9.103 16.348 -7.117 1.00 83.19 102 VAL A C 1
ATOM 789 O O . VAL A 1 102 ? 9.434 16.750 -8.231 1.00 83.19 102 VAL A O 1
ATOM 792 N N . ILE A 1 103 ? 9.592 16.866 -5.990 1.00 83.31 103 ILE A N 1
ATOM 793 C CA . ILE A 1 103 ? 10.495 18.023 -5.956 1.00 83.31 103 ILE A CA 1
ATOM 794 C C . ILE A 1 103 ? 11.869 17.581 -5.458 1.00 83.31 103 ILE A C 1
ATOM 796 O O . ILE A 1 103 ? 12.012 17.095 -4.338 1.00 83.31 103 ILE A O 1
ATOM 800 N N . GLY A 1 104 ? 12.890 17.765 -6.296 1.00 83.19 104 GLY A N 1
ATOM 801 C CA . GLY A 1 104 ? 14.287 17.603 -5.901 1.00 83.19 104 GLY A CA 1
ATOM 802 C C . GLY A 1 104 ? 14.824 18.886 -5.271 1.00 83.19 104 GLY A C 1
ATOM 803 O O . GLY A 1 104 ? 14.620 19.969 -5.816 1.00 83.19 104 GLY A O 1
ATOM 804 N N . LEU A 1 105 ? 15.529 18.766 -4.146 1.00 81.75 105 LEU A N 1
ATOM 805 C CA . LEU A 1 105 ? 16.229 19.898 -3.539 1.00 81.75 105 LEU A CA 1
ATOM 806 C C . LEU A 1 105 ? 17.643 20.041 -4.129 1.00 81.75 105 LEU A C 1
ATOM 808 O O . LEU A 1 105 ? 18.278 19.026 -4.438 1.00 81.75 105 LEU A O 1
ATOM 812 N N . PRO A 1 106 ? 18.161 21.274 -4.283 1.00 77.25 106 PRO A N 1
ATOM 813 C CA . PRO A 1 106 ? 19.539 21.495 -4.708 1.00 77.25 106 PRO A CA 1
ATOM 814 C C . PRO A 1 106 ? 20.536 20.843 -3.740 1.00 77.25 106 PRO A C 1
ATOM 816 O O . PRO A 1 106 ? 20.340 20.860 -2.529 1.00 77.25 106 PRO A O 1
ATOM 819 N N . ALA A 1 107 ? 21.634 20.298 -4.272 1.00 69.19 107 ALA A N 1
ATOM 820 C CA . ALA A 1 107 ? 22.687 19.678 -3.458 1.00 69.19 107 ALA A CA 1
ATOM 821 C C . ALA A 1 107 ? 23.563 20.700 -2.704 1.00 69.19 107 ALA A C 1
ATOM 823 O O . ALA A 1 107 ? 24.259 20.339 -1.757 1.00 69.19 107 ALA A O 1
ATOM 824 N N . GLU A 1 108 ? 23.549 21.965 -3.132 1.00 75.31 108 GLU A N 1
ATOM 825 C CA . GLU A 1 108 ? 24.278 23.054 -2.482 1.00 75.31 108 GLU A CA 1
ATOM 826 C C . GLU A 1 108 ? 23.386 23.807 -1.482 1.00 75.31 108 GLU A C 1
ATOM 828 O O . GLU A 1 108 ? 22.165 23.844 -1.661 1.00 75.31 108 GLU A O 1
ATOM 833 N N . PRO A 1 109 ? 23.963 24.439 -0.439 1.00 62.59 109 PRO A N 1
ATOM 834 C CA . PRO A 1 109 ? 23.189 25.203 0.529 1.00 62.59 109 PRO A CA 1
ATOM 835 C C . PRO A 1 109 ? 22.512 26.383 -0.169 1.00 62.59 109 PRO A C 1
ATOM 837 O O . PRO A 1 109 ? 23.170 27.310 -0.640 1.00 62.59 109 PRO A O 1
ATOM 840 N N . THR A 1 110 ? 21.189 26.339 -0.234 1.00 72.56 110 THR A N 1
ATOM 841 C CA . THR A 1 110 ? 20.343 27.402 -0.778 1.00 72.56 110 THR A CA 1
ATOM 842 C C . THR A 1 110 ? 19.169 27.626 0.167 1.00 72.56 110 THR A C 1
ATOM 844 O O . THR A 1 110 ? 18.858 26.762 0.987 1.00 72.56 110 THR A O 1
ATOM 847 N N . ASP A 1 111 ? 18.476 28.754 0.019 1.00 71.44 111 ASP A N 1
ATOM 848 C CA . ASP A 1 111 ? 17.214 29.007 0.728 1.00 71.44 111 ASP A CA 1
ATOM 849 C C . ASP A 1 111 ? 16.056 28.123 0.210 1.00 71.44 111 ASP A C 1
ATOM 851 O O . ASP A 1 111 ? 14.930 28.208 0.697 1.00 71.44 111 ASP A O 1
ATOM 855 N N . GLN A 1 112 ? 16.308 27.264 -0.789 1.00 75.56 112 GLN A N 1
ATOM 856 C CA . GLN A 1 112 ? 15.319 26.328 -1.312 1.00 75.56 112 GLN A CA 1
ATOM 857 C C . GLN A 1 112 ? 15.217 25.115 -0.389 1.00 75.56 112 GLN A C 1
ATOM 859 O O . GLN A 1 112 ? 16.006 24.172 -0.460 1.00 75.56 112 GLN A O 1
ATOM 864 N N . THR A 1 113 ? 14.215 25.146 0.482 1.00 82.44 113 THR A N 1
ATOM 865 C CA . THR A 1 113 ? 13.878 24.056 1.398 1.00 82.44 113 THR A CA 1
ATOM 866 C C . THR A 1 113 ? 12.578 23.372 0.976 1.00 82.44 113 THR A C 1
ATOM 868 O O . THR A 1 113 ? 11.779 23.918 0.214 1.00 82.44 113 THR A O 1
ATOM 871 N N . ALA A 1 114 ? 12.326 22.172 1.507 1.00 81.25 114 ALA A N 1
ATOM 872 C CA . ALA A 1 114 ? 11.039 21.496 1.322 1.00 81.25 114 ALA A CA 1
ATOM 873 C C . ALA A 1 114 ? 9.854 22.322 1.863 1.00 81.25 114 ALA A C 1
ATOM 875 O O . ALA A 1 114 ? 8.743 22.211 1.359 1.00 81.25 114 ALA A O 1
ATOM 876 N N . GLU A 1 115 ? 10.095 23.162 2.870 1.00 84.06 115 GLU A N 1
ATOM 877 C CA . GLU A 1 115 ? 9.098 24.059 3.458 1.00 84.06 115 GLU A CA 1
ATOM 878 C C . GLU A 1 115 ? 8.803 25.254 2.543 1.00 84.06 115 GLU A C 1
ATOM 880 O O . GLU A 1 115 ? 7.644 25.595 2.328 1.00 84.06 115 GLU A O 1
ATOM 885 N N . ALA A 1 116 ? 9.832 25.819 1.902 1.00 85.50 116 ALA A N 1
ATOM 886 C CA . ALA A 1 116 ? 9.649 26.832 0.865 1.00 85.50 116 ALA A CA 1
ATOM 887 C C . ALA A 1 116 ? 8.873 26.273 -0.342 1.00 85.50 116 ALA A C 1
ATOM 889 O O . ALA A 1 116 ? 8.007 26.951 -0.891 1.00 85.50 116 ALA A O 1
ATOM 890 N N . ALA A 1 117 ? 9.145 25.023 -0.730 1.00 86.62 117 ALA A N 1
ATOM 891 C CA . ALA A 1 117 ? 8.400 24.337 -1.781 1.00 86.62 117 ALA A CA 1
ATOM 892 C C . ALA A 1 117 ? 6.931 24.096 -1.392 1.00 86.62 117 ALA A C 1
ATOM 894 O O . ALA A 1 117 ? 6.046 24.359 -2.203 1.00 86.62 117 ALA A O 1
ATOM 895 N N . LEU A 1 118 ? 6.664 23.662 -0.154 1.00 86.12 118 LEU A N 1
ATOM 896 C CA . LEU A 1 118 ? 5.300 23.511 0.361 1.00 86.12 118 LEU A CA 1
ATOM 897 C C . LEU A 1 118 ? 4.549 24.848 0.343 1.00 86.12 118 LEU A C 1
ATOM 899 O O . LEU A 1 118 ? 3.431 24.897 -0.149 1.00 86.12 118 LEU A O 1
ATOM 903 N N . GLY A 1 119 ? 5.185 25.944 0.766 1.00 88.38 119 GLY A N 1
ATOM 904 C CA . GLY A 1 119 ? 4.581 27.276 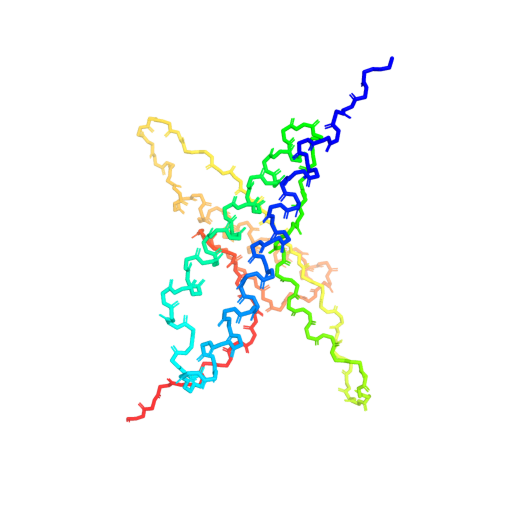0.698 1.00 88.38 119 GLY A CA 1
ATOM 905 C C . GLY A 1 119 ? 4.232 27.720 -0.729 1.00 88.38 119 GLY A C 1
ATOM 906 O O . GLY A 1 119 ? 3.225 28.389 -0.937 1.00 88.38 119 GLY A O 1
ATOM 907 N N . LEU A 1 120 ? 5.021 27.343 -1.740 1.00 90.69 120 LEU A N 1
ATOM 908 C CA . LEU A 1 120 ? 4.677 27.617 -3.143 1.00 90.69 120 LEU A CA 1
ATOM 909 C C . LEU A 1 120 ? 3.481 26.787 -3.622 1.00 90.69 120 LEU A C 1
ATOM 911 O O . LEU A 1 120 ? 2.636 27.310 -4.346 1.00 90.69 120 LEU A O 1
ATOM 915 N N . ILE A 1 121 ? 3.415 25.515 -3.226 1.00 91.38 121 ILE A N 1
ATOM 916 C CA . ILE A 1 121 ? 2.289 24.629 -3.547 1.00 91.38 121 ILE A CA 1
ATOM 917 C C . ILE A 1 121 ? 1.009 25.153 -2.897 1.00 91.38 121 ILE A C 1
ATOM 919 O O . ILE A 1 121 ? -0.013 25.231 -3.568 1.00 91.38 121 ILE A O 1
ATOM 923 N N . ASP A 1 122 ? 1.084 25.562 -1.633 1.00 89.06 122 ASP A N 1
ATOM 924 C CA . ASP A 1 122 ? -0.041 26.102 -0.876 1.00 89.06 122 ASP A CA 1
ATOM 925 C C . ASP A 1 122 ? -0.626 27.356 -1.541 1.00 89.06 122 ASP A C 1
ATOM 927 O O . ASP A 1 122 ? -1.800 27.395 -1.903 1.00 89.06 122 ASP A O 1
ATOM 931 N N . ASN A 1 123 ? 0.227 28.340 -1.843 1.00 92.06 123 ASN A N 1
ATOM 932 C CA . ASN A 1 123 ? -0.197 29.548 -2.555 1.00 92.06 123 ASN A CA 1
ATOM 933 C C . ASN A 1 123 ? -0.773 29.231 -3.949 1.00 92.06 123 ASN A C 1
ATOM 935 O O . ASN A 1 123 ? -1.765 29.825 -4.363 1.00 92.06 123 ASN A O 1
ATOM 939 N N . 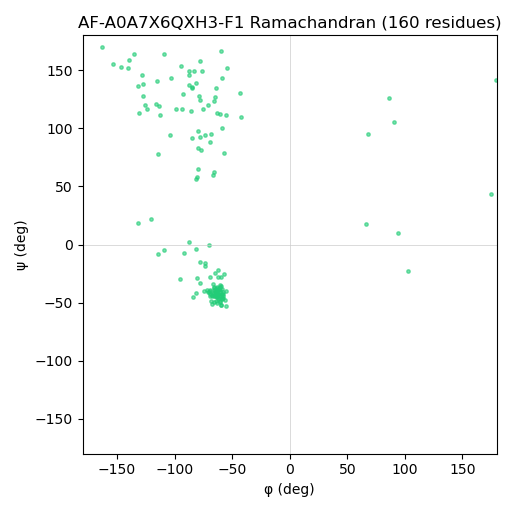GLY A 1 124 ? -0.177 28.279 -4.674 1.00 92.88 124 GLY A N 1
ATOM 940 C CA . GLY A 1 124 ? -0.690 27.839 -5.974 1.00 92.88 124 GLY A CA 1
ATOM 941 C C . GLY A 1 124 ? -2.044 27.126 -5.886 1.00 92.88 124 GLY A C 1
ATOM 942 O O . GLY A 1 124 ? -2.867 27.271 -6.791 1.00 92.88 124 GLY A O 1
ATOM 943 N N . GLY A 1 125 ? -2.286 26.384 -4.803 1.00 91.25 125 GLY A N 1
ATOM 944 C CA . GLY A 1 125 ? -3.571 25.764 -4.489 1.00 91.25 125 GLY A CA 1
ATOM 945 C C . GLY A 1 125 ? -4.651 26.813 -4.249 1.00 91.25 125 GLY A C 1
ATOM 946 O O . GLY A 1 125 ? -5.691 26.767 -4.903 1.00 91.25 125 GLY A O 1
ATOM 947 N N . ALA A 1 126 ? -4.367 27.819 -3.419 1.00 91.12 126 ALA A N 1
ATOM 948 C CA . ALA A 1 126 ? -5.278 28.939 -3.177 1.00 91.12 126 ALA A CA 1
ATOM 949 C C . ALA A 1 126 ? -5.663 29.669 -4.481 1.00 91.12 126 ALA A C 1
ATOM 951 O O . ALA A 1 126 ? -6.848 29.854 -4.767 1.00 91.12 126 ALA A O 1
ATOM 952 N N . ASP A 1 127 ? -4.680 29.990 -5.329 1.00 95.75 127 ASP A N 1
ATOM 953 C CA . ASP A 1 127 ? -4.915 30.607 -6.643 1.00 95.75 127 ASP A CA 1
ATOM 954 C C . ASP A 1 127 ? -5.790 29.730 -7.560 1.00 95.75 127 ASP A C 1
ATOM 956 O O . ASP A 1 127 ? -6.577 30.236 -8.368 1.00 95.75 127 ASP A O 1
ATOM 960 N N . LEU A 1 128 ? -5.635 28.405 -7.493 1.00 93.44 128 LEU A N 1
ATOM 961 C CA . LEU A 1 128 ? -6.419 27.464 -8.291 1.00 93.44 128 LEU A CA 1
ATOM 962 C C . LEU A 1 128 ? -7.872 27.399 -7.810 1.00 93.44 128 LEU A C 1
ATOM 964 O O . LEU A 1 128 ? -8.780 27.401 -8.643 1.00 93.44 128 LEU A O 1
ATOM 968 N N . VAL A 1 129 ? -8.095 27.408 -6.496 1.00 93.62 129 VAL A N 1
ATOM 969 C CA . VAL A 1 129 ? -9.432 27.460 -5.889 1.00 93.62 129 VAL A CA 1
ATOM 970 C C . VAL A 1 129 ? -10.182 28.706 -6.341 1.00 93.62 129 VAL A C 1
ATOM 972 O O . VAL A 1 129 ? -11.318 28.599 -6.807 1.00 93.62 129 VAL A O 1
ATOM 975 N N . GLU A 1 130 ? -9.540 29.876 -6.309 1.00 94.56 130 GLU A N 1
ATOM 976 C CA . GLU A 1 130 ? -10.155 31.116 -6.796 1.00 94.56 130 GLU A CA 1
ATOM 977 C C . GLU A 1 130 ? -10.589 31.006 -8.265 1.00 94.56 130 GLU A C 1
ATOM 979 O O . GLU A 1 130 ? -11.680 31.448 -8.636 1.00 94.56 130 GLU A O 1
ATOM 984 N N . ARG A 1 131 ? -9.770 30.373 -9.113 1.00 96.62 131 ARG A N 1
ATOM 985 C CA . ARG A 1 131 ? -10.091 30.167 -10.535 1.00 96.62 131 ARG A CA 1
ATOM 986 C C . ARG A 1 131 ? -11.235 29.182 -10.743 1.00 96.62 131 ARG A C 1
ATOM 988 O O . ARG A 1 131 ? -12.053 29.409 -11.632 1.00 96.62 131 ARG A O 1
ATOM 995 N N . LEU A 1 132 ? -11.302 28.111 -9.954 1.00 93.56 132 LEU A N 1
ATOM 996 C CA . LEU A 1 132 ? -12.388 27.130 -10.013 1.00 93.56 132 LEU A CA 1
ATOM 997 C C . LEU A 1 132 ? -13.720 27.764 -9.604 1.00 93.56 132 LEU A C 1
ATOM 999 O O . LEU A 1 132 ? -14.709 27.630 -10.326 1.00 93.56 132 LEU A O 1
ATOM 1003 N N . ILE A 1 133 ? -13.721 28.547 -8.524 1.00 93.19 133 ILE A N 1
ATOM 1004 C CA . ILE A 1 133 ? -14.894 29.312 -8.084 1.00 93.19 133 ILE A CA 1
ATOM 1005 C C . ILE A 1 133 ? -15.309 30.323 -9.159 1.00 93.19 133 ILE A C 1
ATOM 1007 O O . ILE A 1 133 ? -16.482 30.399 -9.524 1.00 93.19 133 ILE A O 1
ATOM 1011 N N . ALA A 1 134 ? -14.356 31.065 -9.732 1.00 94.75 134 ALA A N 1
ATOM 1012 C CA . ALA A 1 134 ? -14.633 32.012 -10.812 1.00 94.75 134 ALA A CA 1
ATOM 1013 C C . ALA A 1 134 ? -15.191 31.338 -12.082 1.00 94.75 134 ALA A C 1
ATOM 1015 O O . ALA A 1 134 ? -15.935 31.967 -12.835 1.00 94.75 134 ALA A O 1
ATOM 1016 N N . ALA A 1 135 ? -14.856 30.066 -12.318 1.00 94.25 135 ALA A N 1
ATOM 1017 C CA . ALA A 1 135 ? -15.389 29.254 -13.409 1.00 94.25 135 ALA A CA 1
ATOM 1018 C C . ALA A 1 135 ? -16.773 28.640 -13.108 1.00 94.25 135 ALA A C 1
ATOM 1020 O O . ALA A 1 135 ? -17.372 28.042 -14.001 1.00 94.25 135 ALA A O 1
ATOM 1021 N N . GLY A 1 136 ? -17.305 28.824 -11.894 1.00 90.75 136 GLY A N 1
ATOM 1022 C CA . GLY A 1 136 ? -18.630 28.356 -11.483 1.00 90.75 136 GLY A CA 1
ATOM 1023 C C . GLY A 1 136 ? -18.646 26.993 -10.788 1.00 90.75 136 GLY A C 1
ATOM 1024 O O . GLY A 1 136 ? -19.729 26.451 -10.578 1.00 90.75 136 GLY A O 1
ATOM 1025 N N . PHE A 1 137 ? -17.485 26.437 -10.427 1.00 89.69 137 PHE A N 1
ATOM 1026 C CA . PHE A 1 137 ? -17.404 25.223 -9.614 1.00 89.69 137 PHE A CA 1
ATOM 1027 C C . PHE A 1 137 ? -17.538 25.550 -8.123 1.00 89.69 137 PHE A C 1
ATOM 1029 O O . PHE A 1 137 ? -17.110 26.610 -7.665 1.00 89.69 137 PHE A O 1
ATOM 1036 N N . SER A 1 138 ? -18.106 24.620 -7.356 1.00 87.06 138 SER A N 1
ATOM 1037 C CA . SER A 1 138 ? -18.103 24.686 -5.894 1.00 87.06 138 SER A CA 1
ATOM 1038 C C . SER A 1 138 ? -16.905 23.905 -5.369 1.00 87.06 138 SER A C 1
ATOM 1040 O O . SER A 1 138 ? -16.840 22.696 -5.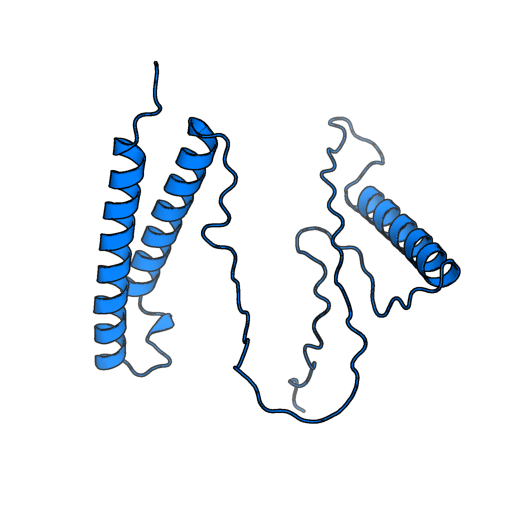565 1.00 87.06 138 SER A O 1
ATOM 1042 N N . VAL A 1 139 ? -15.979 24.583 -4.696 1.00 85.75 139 VAL A N 1
ATOM 1043 C CA . VAL A 1 139 ? -14.865 23.938 -3.989 1.00 85.75 139 VAL A CA 1
ATOM 1044 C C . VAL A 1 139 ? -15.242 23.862 -2.515 1.00 85.75 139 VAL A C 1
ATOM 1046 O O . VAL A 1 139 ? -15.459 24.902 -1.896 1.00 85.75 139 VAL A O 1
ATOM 1049 N N . GLN A 1 140 ? -15.380 22.648 -1.984 1.00 82.50 140 GLN A N 1
ATOM 1050 C CA . GLN A 1 140 ? -15.764 22.435 -0.584 1.00 82.50 140 GLN A CA 1
ATOM 1051 C C . GLN A 1 140 ? -14.545 22.504 0.334 1.00 82.50 140 GLN A C 1
ATOM 1053 O O . GLN A 1 140 ? -14.572 23.212 1.337 1.00 82.50 140 GLN A O 1
ATOM 1058 N N . GLU A 1 141 ? -13.456 21.853 -0.070 1.00 78.19 141 GLU A N 1
ATOM 1059 C CA . GLU A 1 141 ? -12.227 21.780 0.705 1.00 78.19 141 GLU A CA 1
ATOM 1060 C C . GLU A 1 141 ? -11.000 21.749 -0.215 1.00 78.19 141 GLU A C 1
ATOM 1062 O O . GLU A 1 141 ? -11.081 21.348 -1.379 1.00 78.19 141 GLU A O 1
ATOM 1067 N N . TRP A 1 142 ? -9.867 22.238 0.288 1.00 87.06 142 TRP A N 1
ATOM 1068 C CA . TRP A 1 142 ? -8.563 22.097 -0.352 1.00 87.06 142 TRP A CA 1
ATOM 1069 C C . TRP A 1 142 ? -7.464 22.146 0.710 1.00 87.06 142 TRP A C 1
ATOM 1071 O O . TRP A 1 142 ? -7.624 22.765 1.761 1.00 87.06 142 TRP A O 1
ATOM 1081 N N . GLY A 1 143 ? -6.316 21.549 0.407 1.00 83.81 143 GLY A N 1
ATOM 1082 C CA . GLY A 1 143 ? -5.147 21.639 1.269 1.00 83.81 143 GLY A CA 1
ATOM 1083 C C . GLY A 1 143 ? -3.868 21.244 0.551 1.00 83.81 143 GLY A C 1
ATOM 1084 O O . GLY A 1 143 ? -3.886 20.708 -0.559 1.00 83.81 143 GLY A O 1
ATOM 1085 N N . SER A 1 144 ? -2.741 21.499 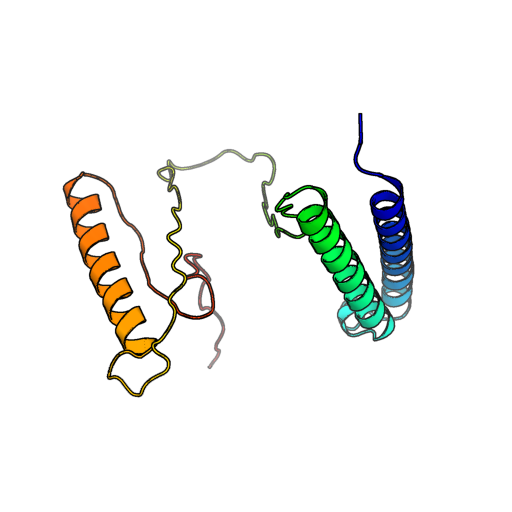1.208 1.00 86.25 144 SER A N 1
ATOM 1086 C CA . SER A 1 144 ? -1.425 21.028 0.791 1.00 86.25 144 SER A CA 1
ATOM 1087 C C . SER A 1 144 ? -0.738 20.315 1.957 1.00 86.25 144 SER A C 1
ATOM 1089 O O . SER A 1 144 ? -0.812 20.743 3.107 1.00 86.25 144 SER A O 1
ATOM 1091 N N . SER A 1 145 ? -0.073 19.195 1.682 1.00 79.75 145 SER A N 1
ATOM 1092 C CA . SER A 1 145 ? 0.604 18.396 2.704 1.00 79.75 145 SER A CA 1
ATOM 1093 C C . SER A 1 145 ? 1.949 17.876 2.206 1.00 79.75 145 SER A C 1
ATOM 1095 O O . SER A 1 145 ? 2.225 17.782 1.008 1.00 79.75 145 SER A O 1
ATOM 1097 N N . ARG A 1 146 ? 2.820 17.522 3.156 1.00 75.19 146 ARG A N 1
ATOM 1098 C CA . ARG A 1 146 ? 4.115 16.895 2.882 1.00 75.19 146 ARG A CA 1
ATOM 1099 C C . ARG A 1 146 ? 4.222 15.577 3.638 1.00 75.19 146 ARG A C 1
ATOM 1101 O O . ARG A 1 146 ? 4.295 15.577 4.861 1.00 75.19 146 ARG A O 1
ATOM 1108 N N . GLY A 1 147 ? 4.333 14.473 2.902 1.00 63.47 147 GLY A N 1
ATOM 1109 C CA . GLY A 1 147 ? 4.616 13.139 3.448 1.00 63.47 147 GLY A CA 1
ATOM 1110 C C . GLY A 1 147 ? 3.413 12.194 3.542 1.00 63.47 147 GLY A C 1
ATOM 1111 O O . GLY A 1 147 ? 3.627 10.989 3.503 1.00 63.47 147 GLY A O 1
ATOM 1112 N N . ALA A 1 148 ? 2.185 12.708 3.587 1.00 63.59 148 ALA A N 1
ATOM 1113 C CA . ALA A 1 148 ? 0.941 11.939 3.473 1.00 63.59 148 ALA A CA 1
ATOM 1114 C C . ALA A 1 148 ? -0.068 12.734 2.624 1.00 63.59 148 ALA A C 1
ATOM 1116 O O . ALA A 1 148 ? 0.049 13.962 2.616 1.00 63.59 148 ALA A O 1
ATOM 1117 N N . PRO A 1 149 ? -1.013 12.097 1.906 1.00 63.50 149 PRO A N 1
ATOM 1118 C CA . PRO A 1 149 ? -2.099 12.804 1.221 1.00 63.50 149 PRO A CA 1
ATOM 1119 C C . PRO A 1 149 ? -2.889 13.700 2.182 1.00 63.50 149 PRO A C 1
ATOM 1121 O O . PRO A 1 149 ? -2.948 13.420 3.379 1.00 63.50 149 PRO A O 1
ATOM 1124 N N . VAL A 1 150 ? -3.475 14.783 1.667 1.00 65.88 150 VAL A N 1
ATOM 1125 C CA . VAL A 1 150 ? -4.492 15.529 2.420 1.00 65.88 150 VAL A CA 1
ATOM 1126 C C . VAL A 1 150 ? -5.738 14.647 2.447 1.00 65.88 150 VAL A C 1
ATOM 1128 O O . VAL A 1 150 ? -6.206 14.256 1.382 1.00 65.88 150 VAL A O 1
ATOM 1131 N N . GLY A 1 151 ? -6.198 14.268 3.638 1.00 63.03 151 GLY A N 1
ATOM 1132 C CA . GLY A 1 151 ? -7.476 13.578 3.809 1.00 63.03 151 GLY A CA 1
ATOM 1133 C C . GLY A 1 151 ? -8.597 14.607 3.898 1.00 63.03 151 GLY A C 1
ATOM 1134 O O . GLY A 1 151 ? -8.421 15.615 4.580 1.00 63.03 151 GLY A O 1
ATOM 1135 N N . PHE A 1 152 ? -9.702 14.353 3.202 1.00 63.78 152 PHE A N 1
ATOM 1136 C CA . PHE A 1 152 ? -10.885 15.221 3.151 1.00 63.78 152 PHE A CA 1
ATOM 1137 C C . PHE A 1 152 ? -12.148 14.502 3.662 1.00 63.78 152 PHE A C 1
ATOM 1139 O O . PHE A 1 152 ? -13.266 14.868 3.309 1.00 63.78 152 PHE A O 1
ATOM 1146 N N . ASP A 1 153 ? -11.973 13.451 4.470 1.00 55.69 153 ASP A N 1
ATOM 1147 C CA . ASP A 1 153 ? -13.085 12.738 5.097 1.00 55.69 153 ASP A CA 1
ATOM 1148 C C . ASP A 1 153 ? -13.569 13.484 6.351 1.00 55.69 153 ASP A C 1
ATOM 1150 O O . ASP A 1 153 ? -12.759 13.941 7.162 1.00 55.69 153 ASP A O 1
ATOM 1154 N N . ASP A 1 154 ? -14.896 13.549 6.530 1.00 48.06 154 ASP A N 1
ATOM 1155 C CA . ASP A 1 154 ? -15.582 13.970 7.762 1.00 48.06 154 ASP A CA 1
ATOM 1156 C C . ASP A 1 154 ? -15.312 12.956 8.903 1.00 48.06 154 ASP A C 1
ATOM 1158 O O . ASP A 1 154 ? -16.223 12.296 9.413 1.00 48.06 154 ASP A O 1
ATOM 1162 N N . GLU A 1 155 ? -14.054 12.782 9.315 1.00 40.75 155 GLU A N 1
ATOM 1163 C CA . GLU A 1 155 ? -13.747 12.145 10.592 1.00 40.75 155 GLU A CA 1
ATOM 1164 C C . GLU A 1 155 ? -14.196 13.089 11.711 1.00 40.75 155 GLU A C 1
ATOM 1166 O O . GLU A 1 155 ? -13.497 14.021 12.109 1.00 40.75 155 GLU A O 1
ATOM 1171 N N . ASP A 1 156 ? -15.414 12.831 12.184 1.00 39.97 156 ASP A N 1
ATOM 1172 C CA . ASP A 1 156 ? -16.013 13.346 13.409 1.00 39.97 156 ASP A CA 1
ATOM 1173 C C . ASP A 1 156 ? -14.975 13.314 14.554 1.00 39.97 156 ASP A C 1
ATOM 1175 O O . ASP A 1 156 ? -14.593 12.229 15.011 1.00 39.97 156 ASP A O 1
ATOM 1179 N N . PRO A 1 157 ? -14.462 14.465 15.035 1.00 42.03 157 PRO A N 1
ATOM 1180 C CA . PRO A 1 157 ? -13.510 14.500 16.135 1.00 42.03 157 PRO A CA 1
ATOM 1181 C C . PRO A 1 157 ? -14.251 14.385 17.476 1.00 42.03 157 PRO A C 1
ATOM 1183 O O . PRO A 1 157 ? -14.114 15.247 18.343 1.00 42.03 157 PRO A O 1
ATOM 1186 N N . ASP A 1 158 ? -15.035 13.325 17.663 1.00 46.78 158 ASP A N 1
ATOM 1187 C CA . ASP A 1 158 ? -15.727 13.035 18.919 1.00 46.78 158 ASP A CA 1
ATOM 1188 C C . ASP A 1 158 ? -15.006 11.908 19.670 1.00 46.78 158 ASP A C 1
ATOM 1190 O O . ASP A 1 158 ? -15.242 10.715 19.469 1.00 46.78 158 ASP A O 1
ATOM 1194 N N . GLY A 1 159 ? -14.111 12.303 20.582 1.00 46.94 159 GLY A N 1
ATOM 1195 C CA . GLY A 1 159 ? -13.461 11.353 21.480 1.00 46.94 159 GLY A CA 1
ATOM 1196 C C . GLY A 1 159 ? -12.367 11.894 22.399 1.00 46.94 159 GLY A C 1
ATOM 1197 O O . GLY A 1 159 ? -11.355 11.217 22.544 1.00 46.94 159 GLY A O 1
ATOM 1198 N N . ASP A 1 160 ? -12.540 13.055 23.046 1.00 44.34 160 ASP A N 1
ATOM 1199 C CA . ASP A 1 160 ? -11.835 13.297 24.318 1.00 44.34 160 ASP A CA 1
ATOM 1200 C C . ASP A 1 160 ? -12.797 13.811 25.395 1.00 44.34 160 ASP A C 1
ATOM 1202 O O . ASP A 1 160 ? -13.406 14.882 25.301 1.00 44.34 160 ASP A O 1
ATOM 1206 N N . ASP A 1 161 ? -12.966 12.942 26.386 1.00 47.34 161 ASP A N 1
ATOM 1207 C CA . ASP A 1 161 ? -13.860 13.023 27.529 1.00 47.34 161 ASP A CA 1
ATOM 1208 C C . ASP A 1 161 ? -13.296 13.971 28.604 1.00 47.34 161 ASP A C 1
ATOM 1210 O O . ASP A 1 161 ? -12.099 14.238 28.697 1.00 47.34 161 ASP A O 1
ATOM 1214 N N . ARG A 1 162 ? -14.197 14.471 29.449 1.00 42.56 162 ARG A N 1
ATOM 1215 C CA . ARG A 1 162 ? -13.896 15.278 30.644 1.00 42.56 162 ARG A CA 1
ATOM 1216 C C . ARG A 1 162 ? -12.990 14.603 31.673 1.00 42.56 162 ARG A C 1
ATOM 1218 O O . ARG A 1 162 ? -13.156 13.390 31.921 1.00 42.56 162 ARG A O 1
#

Foldseek 3Di:
DPDQDCVVLVVLVVQLVVLVVQLVVQLVVLCVVDPPVCSVVPVSNVVSVVVNVVSVVVSQVCCCVRVVDRDPPPPPPPPPPDPDDDDDDDPDPDDDDDDDDDDDDDPDDDPDDPVVVQVVVAVVFVVVCVVCVVVVHDDPDDDTDDPDDDDPDPPPPPDDDD

Mean predicted aligned error: 17.95 Å

Solvent-accessible surface area (backbone atoms only — not comparable to full-atom values): 10787 Å² total; per-residue (Å²): 133,90,72,84,79,61,66,68,58,53,52,46,52,53,53,39,51,55,43,51,52,51,40,53,57,47,52,57,47,39,49,72,76,34,59,82,88,58,37,81,75,32,68,70,53,52,54,38,51,52,50,44,53,52,44,50,52,54,47,46,52,48,42,30,73,76,68,72,44,86,73,75,86,75,66,80,77,80,73,83,75,71,88,77,81,90,81,87,76,88,70,72,87,78,81,89,83,89,87,86,84,89,83,85,71,72,94,60,98,62,90,69,41,75,64,54,51,48,54,52,49,40,55,51,48,54,56,47,51,56,50,41,45,74,72,70,47,86,78,90,79,85,82,74,65,84,95,54,84,75,82,87,72,90,73,76,88,80,84,84,81,136

pLDDT: mean 78.19, std 18.44, range [37.25, 98.44]